Protein AF-A0A6C0TNE2-F1 (afdb_monomer_lite)

Sequence (50 aa):
MSYTIDRVIKDVDFEDVDRRARQALTDHGFGVLTEIDVKATMKKKLDKDE

Secondary structure (DSSP, 8-state):
--S-------SS-HHHHHHHHHHHHHHTT--------HHHHHHHHH----

Radius of gyration: 14.15 Å; chains: 1; bounding box: 33×29×26 Å

Structure (mmCIF, N/CA/C/O backbone):
data_AF-A0A6C0TNE2-F1
#
_entry.id   AF-A0A6C0TNE2-F1
#
loop_
_atom_site.group_PDB
_atom_site.id
_atom_site.type_symbol
_atom_site.label_atom_id
_atom_site.label_alt_id
_atom_site.label_comp_id
_atom_site.label_asym_id
_atom_site.label_entity_id
_atom_site.label_seq_id
_atom_site.pdbx_PDB_ins_code
_atom_site.Cartn_x
_atom_site.Cartn_y
_atom_site.Cartn_z
_atom_site.occupancy
_atom_site.B_iso_or_equiv
_atom_site.auth_seq_id
_atom_site.auth_comp_id
_atom_site.auth_asym_id
_atom_site.auth_atom_id
_atom_site.pdbx_PDB_model_num
ATOM 1 N N . MET A 1 1 ? 19.297 -7.936 13.137 1.00 68.50 1 MET A N 1
ATOM 2 C CA . MET A 1 1 ? 18.259 -8.617 12.335 1.00 68.50 1 MET A CA 1
ATOM 3 C C . MET A 1 1 ? 17.245 -7.568 11.935 1.00 68.50 1 MET A C 1
ATOM 5 O O . MET A 1 1 ? 16.786 -6.861 12.824 1.00 68.50 1 MET A O 1
ATOM 9 N N . SER A 1 2 ? 16.970 -7.393 10.642 1.00 78.62 2 SER A N 1
ATOM 10 C CA . SER A 1 2 ? 15.857 -6.543 10.214 1.00 78.62 2 SER A CA 1
ATOM 11 C C . SER A 1 2 ? 14.553 -7.314 10.407 1.00 78.62 2 SER A C 1
ATOM 13 O O . SER A 1 2 ? 14.494 -8.516 10.157 1.00 78.62 2 SER A O 1
ATOM 15 N N . TYR A 1 3 ? 13.523 -6.627 10.891 1.00 89.56 3 TYR A N 1
ATOM 16 C CA . TYR A 1 3 ? 12.184 -7.200 11.057 1.00 89.56 3 TYR A CA 1
ATOM 17 C C . TYR A 1 3 ? 11.317 -7.019 9.803 1.00 89.56 3 TYR A C 1
ATOM 19 O O . TYR A 1 3 ? 10.199 -7.522 9.750 1.00 89.56 3 TYR A O 1
ATOM 27 N N . THR A 1 4 ? 11.825 -6.296 8.801 1.00 89.81 4 THR A N 1
ATOM 28 C CA . THR A 1 4 ? 11.096 -5.887 7.599 1.00 89.81 4 THR A CA 1
ATOM 29 C C . THR A 1 4 ? 11.952 -6.036 6.346 1.00 89.81 4 THR A C 1
ATOM 31 O O . THR A 1 4 ? 13.186 -6.064 6.406 1.00 89.81 4 THR A O 1
ATOM 34 N N . ILE A 1 5 ? 11.261 -6.121 5.209 1.00 88.50 5 ILE A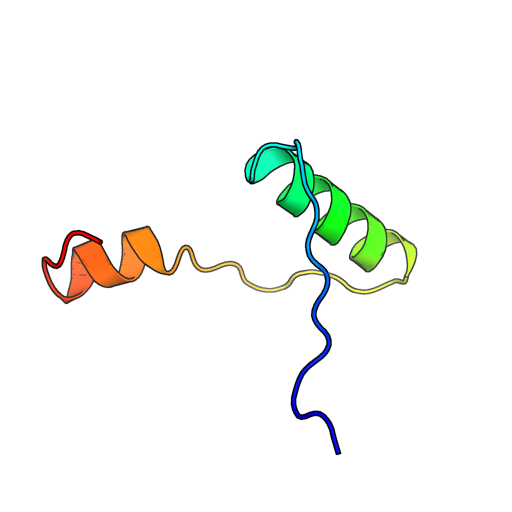 N 1
ATOM 35 C CA . ILE A 1 5 ? 11.810 -5.921 3.870 1.00 88.50 5 ILE A CA 1
ATOM 36 C C . ILE A 1 5 ? 11.104 -4.687 3.317 1.00 88.50 5 ILE A C 1
ATOM 38 O O . ILE A 1 5 ? 9.920 -4.745 2.995 1.00 88.50 5 ILE A O 1
ATOM 42 N N . ASP A 1 6 ? 11.814 -3.569 3.249 1.00 90.06 6 ASP A N 1
ATOM 43 C CA . ASP A 1 6 ? 11.285 -2.298 2.769 1.00 90.06 6 ASP A CA 1
ATOM 44 C C . ASP A 1 6 ? 12.059 -1.798 1.547 1.00 90.06 6 ASP A C 1
ATOM 46 O O . ASP A 1 6 ? 13.247 -2.070 1.354 1.00 90.06 6 ASP A O 1
ATOM 50 N N . ARG A 1 7 ? 11.348 -1.087 0.671 1.00 89.75 7 ARG A N 1
ATOM 51 C CA . ARG A 1 7 ? 11.923 -0.411 -0.489 1.00 89.75 7 ARG A CA 1
ATOM 52 C C . ARG A 1 7 ? 11.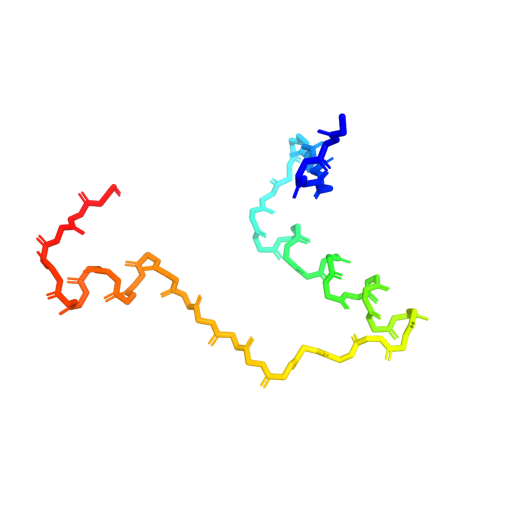129 0.854 -0.770 1.00 89.75 7 ARG A C 1
ATOM 54 O O . ARG A 1 7 ? 9.920 0.793 -0.961 1.00 89.75 7 ARG A O 1
ATOM 61 N N . VAL A 1 8 ? 11.823 1.987 -0.852 1.00 90.44 8 VAL A N 1
ATOM 62 C CA . VAL A 1 8 ? 11.217 3.272 -1.227 1.00 90.44 8 VAL A CA 1
ATOM 63 C C . VAL A 1 8 ? 11.293 3.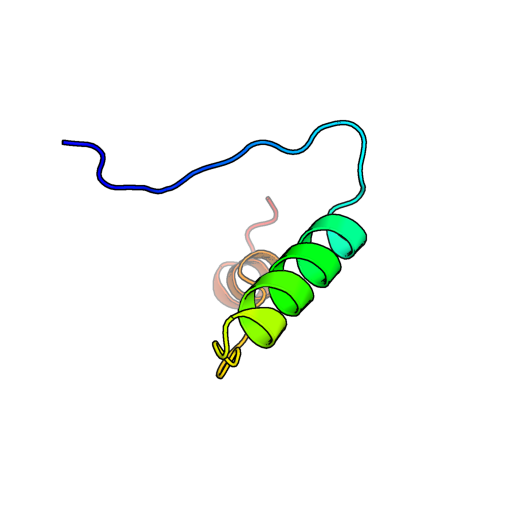446 -2.741 1.00 90.44 8 VAL A C 1
ATOM 65 O O . VAL A 1 8 ? 12.374 3.357 -3.327 1.00 90.44 8 VAL A O 1
ATOM 68 N N . ILE A 1 9 ? 10.149 3.713 -3.370 1.00 90.81 9 ILE A N 1
ATOM 69 C CA . ILE A 1 9 ? 10.050 4.091 -4.783 1.00 90.81 9 ILE A CA 1
ATOM 70 C C . ILE A 1 9 ? 9.702 5.578 -4.824 1.00 90.81 9 ILE A C 1
ATOM 72 O O . ILE A 1 9 ? 8.706 5.991 -4.240 1.00 90.81 9 ILE A O 1
ATOM 76 N N . LYS A 1 10 ? 10.562 6.382 -5.453 1.00 91.69 10 LYS A N 1
ATOM 77 C CA . LYS A 1 10 ? 10.363 7.828 -5.619 1.00 91.69 10 LYS A CA 1
ATOM 78 C C . LYS A 1 10 ? 9.733 8.115 -6.980 1.00 91.69 10 LYS A C 1
ATOM 80 O O . LYS A 1 10 ? 9.890 7.309 -7.896 1.00 91.69 10 LYS A O 1
ATOM 85 N N . ASP A 1 11 ? 9.068 9.263 -7.084 1.00 89.62 11 ASP A N 1
ATOM 86 C CA . ASP A 1 11 ? 8.579 9.839 -8.346 1.00 89.62 11 ASP A CA 1
ATOM 87 C C . ASP A 1 11 ? 7.558 8.963 -9.101 1.00 89.62 11 ASP A C 1
ATOM 89 O O . ASP A 1 11 ? 7.502 8.971 -10.328 1.00 89.62 11 ASP A O 1
ATOM 93 N N . VAL A 1 12 ? 6.760 8.180 -8.366 1.00 90.12 12 VAL A N 1
ATOM 94 C CA . VAL A 1 12 ? 5.684 7.330 -8.899 1.00 90.12 12 VAL A CA 1
ATOM 95 C C . VAL A 1 12 ? 4.477 7.412 -7.966 1.00 90.12 12 VAL A C 1
ATOM 97 O O . VAL A 1 12 ? 4.644 7.438 -6.745 1.00 90.12 12 VAL A O 1
ATOM 100 N N . ASP A 1 13 ? 3.276 7.421 -8.538 1.00 91.19 13 ASP A N 1
ATOM 101 C CA . ASP A 1 13 ? 2.025 7.419 -7.783 1.00 91.19 13 ASP A CA 1
ATOM 102 C C . ASP A 1 13 ? 1.781 6.086 -7.063 1.00 91.19 13 ASP A C 1
ATOM 104 O O . ASP A 1 13 ? 2.242 5.019 -7.482 1.00 91.19 13 ASP A O 1
ATOM 108 N N . PHE A 1 14 ? 1.015 6.134 -5.971 1.00 87.25 14 PHE A N 1
ATOM 109 C CA . PHE A 1 14 ? 0.716 4.953 -5.158 1.00 87.25 14 PHE A CA 1
ATOM 110 C C . PHE A 1 14 ? 0.065 3.826 -5.974 1.00 87.25 14 PHE A C 1
ATOM 112 O O . PHE A 1 14 ? 0.473 2.673 -5.850 1.00 87.25 14 PHE A O 1
ATOM 119 N N . GLU A 1 15 ? -0.892 4.158 -6.845 1.00 88.06 15 GLU A N 1
ATOM 120 C CA . GLU A 1 15 ? -1.594 3.178 -7.687 1.00 88.06 15 GLU A CA 1
ATOM 121 C C . GLU A 1 15 ? -0.640 2.443 -8.638 1.00 88.06 15 GLU A C 1
ATOM 123 O O . GLU A 1 15 ? -0.742 1.230 -8.836 1.00 88.06 15 GLU A O 1
ATOM 128 N N . ASP A 1 16 ? 0.344 3.154 -9.191 1.00 90.94 16 ASP A N 1
ATOM 129 C CA . ASP A 1 16 ? 1.349 2.553 -10.062 1.00 90.94 16 ASP A CA 1
ATOM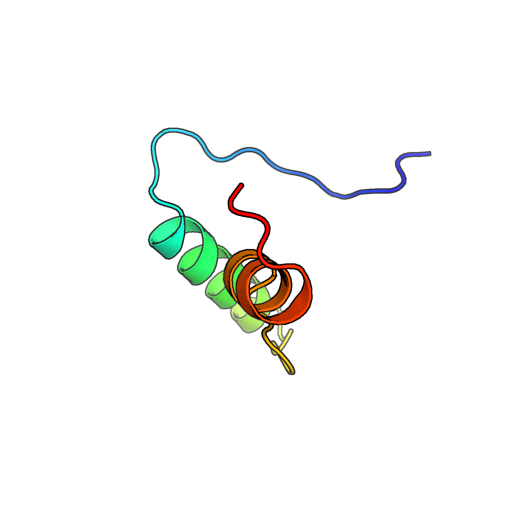 130 C C . ASP A 1 16 ? 2.327 1.668 -9.286 1.00 90.94 16 ASP A C 1
ATOM 132 O O . ASP A 1 16 ? 2.723 0.602 -9.772 1.00 90.94 16 ASP A O 1
ATOM 136 N N . VAL A 1 17 ? 2.714 2.078 -8.075 1.00 91.94 17 VAL A N 1
ATOM 137 C CA . VAL A 1 17 ? 3.539 1.251 -7.184 1.00 91.94 17 VAL A CA 1
ATOM 138 C C . VAL A 1 17 ? 2.801 -0.029 -6.794 1.00 91.94 17 VAL A C 1
ATOM 140 O O . VAL A 1 17 ? 3.385 -1.110 -6.897 1.00 91.94 17 VAL A O 1
ATOM 143 N N . ASP A 1 18 ? 1.530 0.073 -6.408 1.00 89.56 18 ASP A N 1
ATOM 144 C CA . ASP A 1 18 ? 0.688 -1.065 -6.035 1.00 89.56 18 ASP A CA 1
ATOM 145 C C . ASP A 1 18 ? 0.552 -2.064 -7.194 1.00 89.56 18 ASP A C 1
ATOM 147 O O . ASP A 1 18 ? 0.877 -3.247 -7.050 1.00 89.56 18 ASP A O 1
ATOM 151 N N . ARG A 1 19 ? 0.209 -1.579 -8.393 1.00 90.19 19 ARG A N 1
ATOM 152 C CA . ARG A 1 19 ? 0.117 -2.414 -9.597 1.00 90.19 19 ARG A CA 1
ATOM 153 C C . ARG A 1 19 ? 1.430 -3.137 -9.900 1.00 90.19 19 ARG A C 1
ATOM 155 O O . ARG A 1 19 ? 1.425 -4.335 -10.193 1.00 90.19 19 ARG A O 1
ATOM 162 N N . ARG A 1 20 ? 2.568 -2.437 -9.823 1.00 90.81 20 ARG A N 1
ATOM 163 C CA . ARG A 1 20 ? 3.896 -3.035 -10.060 1.00 90.81 20 ARG A CA 1
ATOM 164 C C . ARG A 1 20 ? 4.251 -4.077 -9.004 1.00 90.81 20 ARG A C 1
ATOM 166 O O . ARG A 1 20 ? 4.812 -5.112 -9.357 1.00 90.81 20 ARG A O 1
ATOM 173 N N . ALA A 1 21 ? 3.921 -3.827 -7.738 1.00 90.38 21 ALA A N 1
ATOM 174 C CA . ALA A 1 21 ? 4.161 -4.773 -6.655 1.00 90.38 21 ALA A CA 1
ATOM 175 C C . ALA A 1 21 ? 3.355 -6.065 -6.856 1.00 90.38 21 ALA A C 1
ATOM 177 O O . ALA A 1 21 ? 3.913 -7.157 -6.758 1.00 90.38 21 ALA A O 1
ATOM 178 N N . ARG A 1 22 ? 2.074 -5.953 -7.227 1.00 88.25 22 ARG A N 1
ATOM 179 C CA . ARG A 1 22 ? 1.215 -7.110 -7.529 1.00 88.25 22 ARG A CA 1
ATOM 180 C C . ARG A 1 22 ? 1.701 -7.909 -8.724 1.00 88.25 22 ARG A C 1
ATOM 182 O O . ARG A 1 22 ? 1.703 -9.138 -8.663 1.00 88.25 22 ARG A O 1
ATOM 189 N N . GLN A 1 23 ? 2.124 -7.226 -9.788 1.00 90.31 23 GLN A N 1
ATOM 190 C CA . GLN A 1 23 ? 2.670 -7.895 -10.965 1.00 90.31 23 GLN A CA 1
ATOM 191 C C . GLN A 1 23 ? 3.921 -8.692 -10.595 1.00 90.31 23 GLN A C 1
ATOM 193 O O . GLN A 1 23 ? 3.980 -9.880 -10.881 1.00 90.31 23 GLN A O 1
ATOM 198 N N . ALA A 1 24 ? 4.864 -8.078 -9.874 1.00 90.81 24 ALA A N 1
ATOM 199 C CA . ALA A 1 24 ? 6.079 -8.761 -9.440 1.00 90.81 24 ALA A CA 1
ATOM 200 C C . ALA A 1 24 ? 5.772 -9.976 -8.547 1.00 90.81 24 ALA A C 1
ATOM 202 O O . ALA A 1 24 ? 6.348 -11.042 -8.740 1.00 90.81 24 ALA A O 1
ATOM 203 N N . LEU A 1 25 ? 4.837 -9.849 -7.598 1.00 89.44 25 LEU A N 1
ATOM 204 C CA . LEU A 1 25 ? 4.397 -10.981 -6.776 1.00 89.44 25 LEU A CA 1
ATOM 205 C C . LEU A 1 25 ? 3.807 -12.103 -7.642 1.00 89.44 25 LEU A C 1
ATOM 207 O O . LEU A 1 25 ? 4.199 -13.258 -7.487 1.00 89.44 25 LEU A O 1
ATOM 211 N N . THR A 1 26 ? 2.948 -11.759 -8.603 1.00 90.12 26 THR A N 1
ATOM 212 C CA . THR A 1 26 ? 2.309 -12.720 -9.516 1.00 90.12 26 THR A CA 1
ATOM 213 C C . THR A 1 26 ? 3.327 -13.425 -10.414 1.00 90.12 26 THR A C 1
ATOM 215 O O . THR A 1 26 ? 3.266 -14.645 -10.552 1.00 90.12 26 THR A O 1
ATOM 218 N N . ASP A 1 27 ? 4.300 -12.692 -10.964 1.00 92.06 27 ASP A N 1
ATOM 219 C CA . ASP A 1 27 ? 5.387 -13.233 -11.795 1.00 92.06 27 ASP A CA 1
ATOM 220 C C . ASP A 1 27 ? 6.247 -14.245 -11.020 1.00 92.06 27 ASP A C 1
ATOM 222 O O . ASP A 1 27 ? 6.783 -15.196 -11.589 1.00 92.06 27 ASP A O 1
ATOM 226 N N . HIS A 1 28 ? 6.338 -14.073 -9.698 1.00 92.06 28 HIS A N 1
ATOM 227 C CA . HIS A 1 28 ? 7.003 -14.996 -8.781 1.00 92.06 28 HIS A CA 1
ATOM 228 C C . HIS A 1 28 ? 6.069 -16.073 -8.194 1.00 92.06 28 HIS A C 1
ATOM 230 O O . HIS A 1 28 ? 6.492 -16.831 -7.321 1.00 92.06 28 HIS A O 1
ATOM 236 N N . GLY A 1 29 ? 4.821 -16.174 -8.664 1.00 90.19 29 GLY A N 1
ATOM 237 C CA . GLY A 1 29 ? 3.850 -17.189 -8.237 1.00 90.19 29 GLY A CA 1
ATOM 238 C C . GLY A 1 29 ? 3.119 -16.881 -6.925 1.00 90.19 29 GLY A C 1
ATOM 239 O O . GLY A 1 29 ? 2.452 -17.757 -6.377 1.00 90.19 29 GLY A O 1
ATOM 240 N N . PHE A 1 30 ? 3.219 -15.654 -6.414 1.00 88.50 30 PHE A N 1
ATOM 241 C CA . PHE A 1 30 ? 2.523 -15.201 -5.212 1.00 88.50 30 PHE A CA 1
ATOM 242 C C . PHE A 1 30 ? 1.227 -14.471 -5.576 1.00 88.50 30 PHE A C 1
ATOM 244 O O . PHE A 1 30 ? 1.242 -13.357 -6.097 1.00 88.50 30 PHE A O 1
ATOM 251 N N . GLY A 1 31 ? 0.089 -15.095 -5.266 1.00 85.00 31 GLY A N 1
ATOM 252 C CA . GLY A 1 31 ? -1.230 -14.477 -5.400 1.00 85.00 31 GLY A CA 1
ATOM 253 C C . GLY A 1 31 ? -1.597 -13.623 -4.185 1.00 85.00 31 GLY A C 1
ATOM 254 O O . GLY A 1 31 ? -1.373 -14.022 -3.041 1.00 85.00 31 GLY A O 1
ATOM 255 N N . VAL A 1 32 ? -2.209 -12.464 -4.425 1.00 85.06 32 VAL A N 1
ATOM 256 C CA . VAL A 1 32 ? -2.792 -11.628 -3.366 1.00 85.06 32 VAL A CA 1
ATOM 257 C C . VAL A 1 32 ? -4.191 -12.158 -3.044 1.00 85.06 32 VAL A C 1
ATOM 259 O O . VAL A 1 32 ? -5.092 -12.065 -3.870 1.00 85.06 32 VAL A O 1
ATOM 262 N N . LEU A 1 33 ? -4.369 -12.746 -1.857 1.00 84.38 33 LEU A N 1
ATOM 263 C CA . LEU A 1 33 ? -5.642 -13.367 -1.449 1.00 84.38 33 LEU A CA 1
ATOM 264 C C . LEU A 1 33 ? -6.649 -12.369 -0.873 1.00 84.38 33 LEU A C 1
ATOM 266 O O . LEU A 1 33 ? -7.854 -12.546 -1.032 1.00 84.38 33 LEU A O 1
ATOM 270 N N . THR A 1 34 ? -6.153 -11.333 -0.202 1.00 79.75 34 THR A N 1
ATOM 271 C CA . THR A 1 34 ? -6.989 -10.353 0.485 1.00 79.75 34 THR A CA 1
ATOM 272 C C . THR A 1 34 ? -6.347 -8.986 0.386 1.00 79.75 34 THR A C 1
ATOM 274 O O . THR A 1 34 ? -5.141 -8.842 0.579 1.00 79.75 34 THR A O 1
ATOM 277 N N . GLU A 1 35 ? -7.181 -7.982 0.155 1.00 79.94 35 GLU A N 1
ATOM 278 C CA . GLU A 1 35 ? -6.802 -6.581 0.154 1.00 79.94 35 GLU A CA 1
ATOM 279 C C . GLU A 1 35 ? -7.682 -5.820 1.137 1.00 79.94 35 GLU A C 1
ATOM 281 O O . GLU A 1 35 ? -8.899 -6.013 1.190 1.00 79.94 35 GLU A O 1
ATOM 286 N N . ILE A 1 36 ? -7.052 -4.972 1.943 1.00 84.56 36 ILE A N 1
ATOM 287 C CA . ILE A 1 36 ? -7.742 -4.124 2.903 1.00 84.56 36 ILE A CA 1
ATOM 288 C C . ILE A 1 36 ? -7.146 -2.733 2.774 1.00 84.56 36 ILE A C 1
ATOM 290 O O . ILE A 1 36 ? -5.990 -2.515 3.134 1.00 84.56 36 ILE A O 1
ATOM 294 N N . ASP A 1 37 ? -7.955 -1.785 2.310 1.00 83.38 37 ASP A N 1
ATOM 295 C CA . ASP A 1 37 ? -7.623 -0.372 2.421 1.00 83.38 37 ASP A CA 1
ATOM 296 C C . ASP A 1 37 ? -7.677 0.019 3.904 1.00 83.38 37 ASP A C 1
ATOM 298 O O . ASP A 1 37 ? -8.749 0.177 4.504 1.00 83.38 37 ASP A O 1
ATOM 302 N N . VAL A 1 38 ? -6.498 0.126 4.516 1.00 84.75 38 VAL A N 1
ATOM 303 C CA . VAL A 1 38 ? -6.357 0.479 5.929 1.00 84.75 38 VAL A CA 1
ATOM 304 C C . VAL A 1 38 ? -6.861 1.899 6.179 1.00 84.75 38 VAL A C 1
ATOM 306 O O . VAL A 1 38 ? -7.533 2.112 7.187 1.00 84.75 38 VAL A O 1
ATOM 309 N N . LYS A 1 39 ? -6.626 2.847 5.262 1.00 81.06 39 LYS A N 1
ATOM 310 C CA . LYS A 1 39 ? -7.049 4.245 5.420 1.00 81.06 39 LYS A CA 1
ATOM 311 C C . LYS A 1 39 ? -8.572 4.341 5.449 1.00 81.06 39 LYS A C 1
ATOM 313 O O . LYS A 1 39 ? -9.141 4.879 6.402 1.00 81.06 39 LYS A O 1
ATOM 318 N N . ALA A 1 40 ? -9.247 3.741 4.470 1.00 83.00 40 ALA A N 1
ATOM 319 C CA . ALA A 1 40 ? -10.707 3.705 4.428 1.00 83.00 40 ALA A CA 1
ATOM 320 C C . ALA A 1 40 ? -11.302 2.925 5.612 1.00 83.00 40 ALA A C 1
ATOM 322 O O . ALA A 1 40 ? -12.304 3.338 6.204 1.00 83.00 40 ALA A O 1
ATOM 323 N N . THR A 1 41 ? -10.672 1.811 5.999 1.00 84.88 41 THR A N 1
ATOM 324 C CA . THR A 1 41 ? -11.139 0.981 7.119 1.00 84.88 41 THR A CA 1
ATOM 325 C C . THR A 1 41 ? -11.021 1.709 8.457 1.00 84.88 41 THR A C 1
ATOM 327 O O . THR A 1 41 ? -11.944 1.634 9.272 1.00 84.88 41 THR A O 1
ATOM 330 N N . MET A 1 42 ? -9.922 2.429 8.688 1.00 83.81 42 MET A N 1
ATOM 331 C CA . MET A 1 42 ? -9.716 3.212 9.907 1.00 83.81 42 MET A CA 1
ATOM 332 C C . MET A 1 42 ? -10.663 4.407 9.966 1.00 83.81 42 MET A C 1
ATOM 334 O O . MET A 1 42 ? -11.298 4.597 11.001 1.00 83.81 42 MET A O 1
ATOM 338 N N . LYS A 1 43 ? -10.859 5.131 8.856 1.00 83.38 43 LYS A N 1
ATOM 339 C CA . LYS A 1 43 ? -11.855 6.208 8.775 1.00 83.38 43 LYS A CA 1
ATOM 340 C C . LYS A 1 43 ? -13.248 5.710 9.158 1.00 83.38 43 LYS A C 1
ATOM 342 O O . LYS A 1 43 ? -13.884 6.266 10.044 1.00 83.38 43 LYS A O 1
ATOM 347 N N . LYS A 1 44 ? -13.691 4.593 8.572 1.00 84.38 44 LYS A N 1
ATOM 348 C CA . LYS A 1 44 ? -15.010 4.008 8.861 1.00 84.38 44 LYS A CA 1
ATOM 349 C C . LYS A 1 44 ? -15.176 3.559 10.317 1.00 84.38 44 LYS A C 1
ATOM 351 O O . LYS A 1 44 ? -16.288 3.587 10.835 1.00 84.38 44 LYS A O 1
ATOM 356 N N . LYS A 1 45 ? -14.111 3.059 10.951 1.00 83.56 45 LYS A N 1
ATOM 357 C CA . LYS A 1 45 ? -14.188 2.462 12.295 1.00 83.56 45 LYS A CA 1
ATOM 358 C C . LYS A 1 45 ? -13.908 3.440 13.429 1.00 83.56 45 LYS A C 1
ATOM 360 O O . LYS A 1 45 ? -14.413 3.229 14.525 1.00 83.56 45 LYS A O 1
ATOM 365 N N . LEU A 1 46 ? -13.060 4.434 1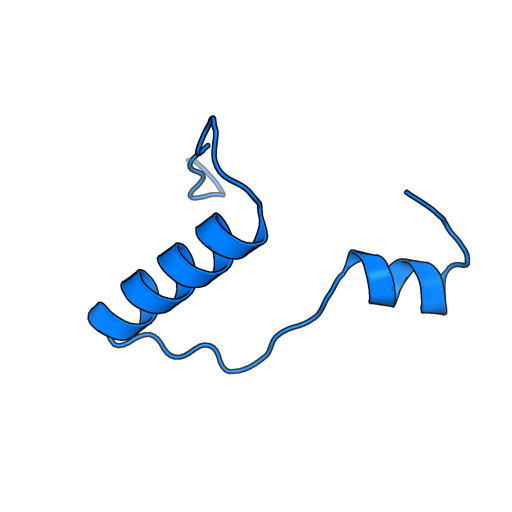3.192 1.00 84.88 46 LEU A N 1
ATOM 366 C CA . LEU A 1 46 ? -12.516 5.305 14.233 1.00 84.88 46 LEU A CA 1
ATOM 367 C C . LEU A 1 46 ? -12.848 6.781 14.006 1.00 84.88 46 LEU A C 1
ATOM 369 O O . LEU A 1 46 ? -12.500 7.585 14.866 1.00 84.88 46 LEU A O 1
ATOM 373 N N . ASP A 1 47 ? -13.471 7.128 12.873 1.00 79.88 47 ASP A N 1
ATOM 374 C CA . ASP A 1 47 ? -13.777 8.509 12.465 1.00 79.88 47 ASP A CA 1
ATOM 375 C C . ASP A 1 47 ? -12.548 9.434 12.542 1.00 79.88 47 ASP A C 1
ATOM 377 O O . ASP A 1 47 ? -12.622 10.628 12.828 1.00 79.88 47 ASP A O 1
ATOM 381 N N . LYS A 1 48 ? -11.369 8.840 12.330 1.00 68.19 48 LYS A N 1
ATOM 382 C CA . LYS A 1 48 ? -10.094 9.542 12.264 1.00 68.19 48 LYS A CA 1
ATOM 383 C C . LYS A 1 48 ? -9.726 9.725 10.806 1.00 68.19 48 LYS A C 1
ATOM 385 O O . LYS A 1 48 ? -9.501 8.743 10.097 1.00 68.19 48 LYS A O 1
ATOM 390 N N . ASP A 1 49 ? -9.655 10.980 10.393 1.00 61.22 49 ASP A N 1
ATOM 391 C CA . ASP A 1 49 ? -8.967 11.367 9.174 1.00 61.22 49 ASP A CA 1
ATOM 392 C C . ASP A 1 49 ? -7.462 11.451 9.477 1.00 61.22 49 ASP A C 1
ATOM 394 O O . ASP A 1 49 ? -7.045 12.141 10.410 1.00 61.22 49 ASP A O 1
ATOM 398 N N . GLU A 1 50 ? -6.675 10.677 8.726 1.00 52.56 50 GLU A N 1
ATOM 399 C CA . GLU A 1 50 ? -5.217 10.825 8.622 1.00 52.56 50 GLU A CA 1
ATOM 400 C C . GLU A 1 50 ? -4.865 11.805 7.501 1.00 52.56 50 GLU A C 1
ATOM 402 O O . GLU A 1 50 ? -5.300 11.557 6.338 1.00 52.56 50 GLU A O 1
#

Foldseek 3Di:
DDPDDDDDDPPDDPVVVVVVVQVVCVVVVHHDPDDDPPQVVCCVPPVDHD

pLDDT: mean 85.34, std 7.85, ra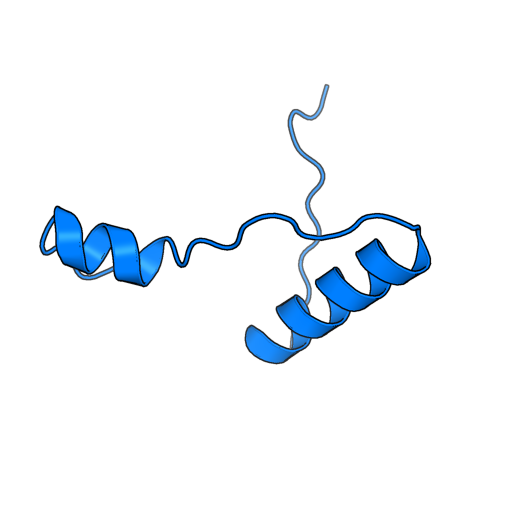nge [52.56, 92.06]